Protein AF-A0A310SAC4-F1 (afdb_monomer)

Solvent-accessible surface area (backbone atoms only — not comparable to full-atom values): 9044 Å² total; per-residue (Å²): 136,84,82,80,80,80,79,83,77,84,80,82,80,85,84,88,82,84,80,57,77,92,52,42,64,65,54,53,60,64,65,73,53,60,92,82,47,98,75,71,89,76,87,88,80,86,82,82,91,75,76,94,59,79,86,66,76,81,84,82,73,91,81,88,74,80,79,92,72,86,73,89,75,80,85,72,83,78,80,82,66,57,77,80,42,92,54,40,70,53,53,53,53,52,52,52,51,49,53,54,50,47,67,76,45,76,84,59,94,66,54,75,73,75,74,48,97,50,87,84,72,77,120

pLDDT: mean 70.25, std 15.69, range [43.19, 93.75]

Organism: NCBI:txid516756

Sequence (123 aa):
MKKMTIVPNSSLLLVLLTVIGETIYNMLKLEEALIRPLYPPRLIRTIILDNLFSGIIPRITVQESEEVKDNSKTKAAAVKDFNLLSFGEKAEEDEEESAILNKKSSGKSKSAHDRLTDPKLSL

Mean predicted aligned error: 21.27 Å

Secondary structure (DSSP, 8-state):
--------------------GGGHHHHHHHHTS-SS-SS---------SS-S-TT------S--S----------------GGGSTTHHHHHHHHHHHHHHHHHHTT----HHHH---TTS--

Foldseek 3Di:
DDDDDDDPDPDDDDDDDDDDPVCVVVVVVLVPADDDHPDHDDDPDDDDPDDPCPVDDDPDPDDDDDDDPDDDDDDDDDPDPLVPDPCSVVVVVVVVVVVVVCVVCVPDPDDPVNVDPDPVPPD

Radius of gyration: 32.24 Å; Cα contacts (8 Å, |Δi|>4): 9; chains: 1; bounding box: 44×59×86 Å

Structure (mmCIF, N/CA/C/O backbone):
data_AF-A0A310SAC4-F1
#
_entry.id   AF-A0A310SAC4-F1
#
loop_
_atom_site.group_PDB
_atom_site.id
_atom_site.type_symbol
_atom_site.label_atom_id
_atom_site.label_alt_id
_atom_site.label_comp_id
_atom_site.label_asym_id
_atom_site.label_entity_id
_atom_site.label_seq_id
_atom_site.pdbx_PDB_ins_code
_atom_site.Cartn_x
_atom_site.Cartn_y
_atom_site.Cartn_z
_atom_site.occupancy
_atom_site.B_iso_or_equiv
_atom_site.auth_seq_id
_atom_site.auth_comp_id
_atom_site.auth_asym_id
_atom_site.auth_atom_id
_atom_site.pdbx_PDB_model_num
ATOM 1 N N . MET A 1 1 ? 26.171 -30.440 33.881 1.00 44.12 1 MET A N 1
ATOM 2 C CA . MET A 1 1 ? 25.356 -29.201 33.894 1.00 44.12 1 MET A CA 1
ATOM 3 C C . MET A 1 1 ? 25.096 -28.793 32.447 1.00 44.12 1 MET A C 1
ATOM 5 O O . MET A 1 1 ? 26.046 -28.478 31.743 1.00 44.12 1 MET A O 1
ATOM 9 N N . LYS A 1 2 ? 23.856 -28.921 31.960 1.00 45.66 2 LYS A N 1
ATOM 10 C CA . LYS A 1 2 ? 23.492 -28.675 30.553 1.00 45.66 2 LYS A CA 1
ATOM 11 C C . LYS A 1 2 ? 23.185 -27.181 30.403 1.00 45.66 2 LYS A C 1
ATOM 13 O O . LYS A 1 2 ? 22.260 -26.695 31.045 1.00 45.66 2 LYS A O 1
ATOM 18 N N . LYS A 1 3 ? 23.998 -26.439 29.642 1.00 47.69 3 LYS A N 1
ATOM 19 C CA . LYS A 1 3 ? 23.736 -25.018 29.367 1.00 47.69 3 LYS A CA 1
ATOM 20 C C . LYS A 1 3 ? 22.450 -24.913 28.545 1.00 47.69 3 LYS A C 1
ATOM 22 O O . LYS A 1 3 ? 22.359 -25.495 27.469 1.00 47.69 3 LYS A O 1
ATOM 27 N N . MET A 1 4 ? 21.464 -24.203 29.085 1.00 51.25 4 MET A N 1
ATOM 28 C CA . MET A 1 4 ? 20.238 -23.839 28.387 1.00 51.25 4 MET A CA 1
ATOM 29 C C . MET A 1 4 ? 20.538 -22.593 27.556 1.00 51.25 4 MET A C 1
ATOM 31 O O . MET A 1 4 ? 20.598 -21.486 28.086 1.00 51.25 4 MET A O 1
ATOM 35 N N . THR A 1 5 ? 20.815 -22.779 26.267 1.00 56.34 5 THR A N 1
ATOM 36 C CA . THR A 1 5 ? 20.970 -21.661 25.334 1.00 56.34 5 THR A CA 1
ATOM 37 C C . THR A 1 5 ? 19.577 -21.153 24.987 1.00 56.34 5 THR A C 1
ATOM 39 O O . THR A 1 5 ? 18.875 -21.750 24.176 1.00 56.34 5 THR A O 1
ATOM 42 N N . ILE A 1 6 ? 19.153 -20.075 25.642 1.00 59.44 6 ILE A N 1
ATOM 43 C CA . ILE A 1 6 ? 17.988 -19.297 25.220 1.00 59.44 6 ILE A CA 1
ATOM 44 C C . ILE A 1 6 ? 18.419 -18.536 23.968 1.00 59.44 6 ILE A C 1
ATOM 46 O O . ILE A 1 6 ? 19.301 -17.685 24.043 1.00 59.44 6 ILE A O 1
ATOM 50 N N . VAL A 1 7 ? 17.836 -18.876 22.820 1.00 59.84 7 VAL A N 1
ATOM 51 C CA . VAL A 1 7 ? 17.939 -18.076 21.596 1.00 59.84 7 VAL A CA 1
ATOM 52 C C . VAL A 1 7 ? 16.866 -16.992 21.704 1.00 59.84 7 VAL A C 1
ATOM 54 O O . VAL A 1 7 ? 15.682 -17.330 21.632 1.00 59.84 7 VAL A O 1
ATOM 57 N N . PRO A 1 8 ? 17.212 -15.713 21.932 1.00 57.56 8 PRO A N 1
ATOM 58 C CA . PRO A 1 8 ? 16.214 -14.667 21.928 1.00 57.56 8 PRO A CA 1
ATOM 59 C C . PRO A 1 8 ? 15.895 -14.331 20.468 1.00 57.56 8 PRO A C 1
ATOM 61 O O . PRO A 1 8 ? 16.792 -14.072 19.669 1.00 57.56 8 PRO A O 1
ATOM 64 N N . ASN A 1 9 ? 14.603 -14.301 20.154 1.00 54.06 9 ASN A N 1
ATOM 65 C CA . ASN A 1 9 ? 14.023 -13.686 18.957 1.00 54.06 9 ASN A CA 1
ATOM 66 C C . ASN A 1 9 ? 14.144 -14.484 17.648 1.00 54.06 9 ASN A C 1
ATOM 68 O O . ASN A 1 9 ? 14.797 -14.067 16.693 1.00 54.06 9 ASN A O 1
ATOM 72 N N . SER A 1 10 ? 13.387 -15.578 17.545 1.00 60.50 10 SER A N 1
ATOM 73 C CA . SER A 1 10 ? 12.907 -16.047 16.242 1.00 60.50 10 SER A CA 1
ATOM 74 C C . SER A 1 10 ? 11.813 -15.091 15.755 1.00 60.50 10 SER A C 1
ATOM 76 O O . SER A 1 10 ? 10.651 -15.223 16.138 1.00 60.50 10 SER A O 1
ATOM 78 N N . SER A 1 11 ? 12.188 -14.085 14.966 1.00 63.47 11 SER A N 1
ATOM 79 C CA . SER A 1 11 ? 11.219 -13.189 14.330 1.00 63.47 11 SER A CA 1
ATOM 80 C C . SER A 1 11 ? 10.330 -13.999 13.380 1.00 63.47 11 SER A C 1
ATOM 82 O O . SER A 1 11 ? 10.810 -14.532 12.381 1.00 63.47 11 SER A O 1
ATOM 84 N N . LEU A 1 12 ? 9.046 -14.146 13.718 1.00 71.94 12 LEU A N 1
ATOM 85 C CA . LEU A 1 12 ? 8.043 -14.753 12.845 1.00 71.94 12 LEU A CA 1
ATOM 86 C C . LEU A 1 12 ? 7.538 -13.679 11.879 1.00 71.94 12 LEU A C 1
ATOM 88 O O . LEU A 1 12 ? 6.784 -12.790 12.274 1.00 71.94 12 LEU A O 1
ATOM 92 N N . LEU A 1 13 ? 7.955 -13.754 10.615 1.00 82.62 13 LEU A N 1
ATOM 93 C CA . LEU A 1 13 ? 7.431 -12.897 9.555 1.00 82.62 13 LEU A CA 1
ATOM 94 C C . LEU A 1 13 ? 6.194 -13.562 8.937 1.00 82.62 13 LEU A C 1
ATOM 96 O O . LEU A 1 13 ? 6.297 -14.619 8.317 1.00 82.62 13 LEU A O 1
ATOM 100 N N . LEU A 1 14 ? 5.020 -12.955 9.124 1.00 85.06 14 LEU A N 1
ATOM 101 C CA . LEU A 1 14 ? 3.775 -13.420 8.513 1.00 85.06 14 LEU A CA 1
ATOM 102 C C . LEU A 1 14 ? 3.716 -12.969 7.048 1.00 85.06 14 LEU A C 1
ATOM 104 O O . LEU A 1 14 ? 3.698 -11.772 6.763 1.00 85.06 14 LEU A O 1
ATOM 108 N N . VAL A 1 15 ? 3.661 -13.926 6.122 1.00 84.88 15 VAL A N 1
ATOM 109 C CA . VAL A 1 15 ? 3.485 -13.657 4.688 1.00 84.88 15 VAL A CA 1
ATOM 110 C C . VAL A 1 15 ? 1.991 -13.634 4.374 1.00 84.88 15 VAL A C 1
ATOM 112 O O . VAL A 1 15 ? 1.313 -14.645 4.522 1.00 84.88 15 VAL A O 1
ATOM 115 N N . LEU A 1 16 ? 1.481 -12.475 3.955 1.00 85.94 16 LEU A N 1
ATOM 116 C CA . LEU A 1 16 ? 0.055 -12.265 3.670 1.00 85.94 16 LEU A CA 1
ATOM 117 C C . LEU A 1 16 ? -0.276 -12.211 2.171 1.00 85.94 16 LEU A C 1
ATOM 119 O O . LEU A 1 16 ? -1.444 -12.308 1.810 1.00 85.94 16 LEU A O 1
ATOM 123 N N . LEU A 1 17 ? 0.717 -11.995 1.302 1.00 88.00 17 LEU A N 1
ATOM 124 C CA . LEU A 1 17 ? 0.496 -11.598 -0.092 1.00 88.00 17 LEU A CA 1
ATOM 125 C C . LEU A 1 17 ? 1.516 -12.237 -1.041 1.00 88.00 17 LEU A C 1
ATOM 127 O O . LEU A 1 17 ? 2.665 -12.476 -0.672 1.00 88.00 17 LEU A O 1
ATOM 131 N N . THR A 1 18 ? 1.095 -12.437 -2.289 1.00 91.38 18 THR A N 1
ATOM 132 C CA . THR A 1 18 ? 1.931 -12.870 -3.417 1.00 91.38 18 THR A CA 1
ATOM 133 C C . THR A 1 18 ? 1.685 -11.966 -4.619 1.00 91.38 18 THR A C 1
ATOM 135 O O . THR A 1 18 ? 0.553 -11.539 -4.848 1.00 91.38 18 THR A O 1
ATOM 138 N N . VAL A 1 19 ? 2.725 -11.700 -5.408 1.00 91.75 19 VAL A N 1
ATOM 139 C CA . VAL A 1 19 ? 2.617 -10.924 -6.652 1.00 91.75 19 VAL A CA 1
ATOM 140 C C . VAL A 1 19 ? 2.400 -11.873 -7.832 1.00 91.75 19 VAL A C 1
ATOM 142 O O . VAL A 1 19 ? 3.024 -12.931 -7.904 1.00 91.75 19 VAL A O 1
ATOM 145 N N . ILE A 1 20 ? 1.507 -11.506 -8.752 1.00 93.50 20 ILE A N 1
ATOM 146 C CA . ILE A 1 20 ? 1.217 -12.287 -9.964 1.00 93.50 20 ILE A CA 1
ATOM 147 C C . ILE A 1 20 ? 2.413 -12.207 -10.918 1.00 93.50 20 ILE A C 1
ATOM 149 O O . ILE A 1 20 ? 2.949 -11.124 -11.133 1.00 93.50 20 ILE A O 1
ATOM 153 N N . GLY A 1 21 ? 2.784 -13.336 -11.536 1.00 91.81 21 GLY A N 1
ATOM 154 C CA . GLY A 1 21 ? 3.927 -13.460 -12.454 1.00 91.81 21 GLY A CA 1
ATOM 155 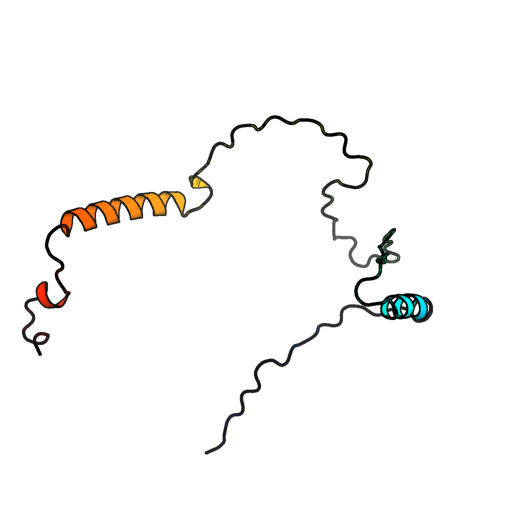C C . GLY A 1 21 ? 4.032 -12.346 -13.500 1.00 91.81 21 GLY A C 1
ATOM 156 O O . GLY A 1 21 ? 5.101 -11.774 -13.698 1.00 91.81 21 GLY A O 1
ATOM 157 N N . GLU A 1 22 ? 2.901 -11.984 -14.103 1.00 93.44 22 GLU A N 1
ATOM 158 C CA . GLU A 1 22 ? 2.796 -10.942 -15.132 1.00 93.44 22 GLU A CA 1
ATOM 159 C C . GLU A 1 22 ? 3.223 -9.547 -14.643 1.00 93.44 22 GLU A C 1
ATOM 161 O O . GLU A 1 22 ? 3.700 -8.735 -15.433 1.00 93.44 22 GLU A O 1
ATOM 166 N N . THR A 1 23 ? 3.093 -9.256 -13.343 1.00 93.38 23 THR A N 1
ATOM 167 C CA . THR A 1 23 ? 3.414 -7.945 -12.753 1.00 93.38 23 THR A CA 1
ATOM 168 C C . THR A 1 23 ? 4.694 -7.939 -11.914 1.00 93.38 23 THR A C 1
ATOM 170 O O . THR A 1 23 ? 5.090 -6.876 -11.430 1.00 93.38 23 THR A O 1
ATOM 173 N N . ILE A 1 24 ? 5.406 -9.071 -11.804 1.00 93.75 24 ILE A N 1
ATOM 174 C CA . ILE A 1 24 ? 6.670 -9.174 -11.049 1.00 93.75 24 ILE A CA 1
ATOM 175 C C . ILE A 1 24 ? 7.727 -8.204 -11.586 1.00 93.75 24 ILE A C 1
ATOM 177 O O . ILE A 1 24 ? 8.417 -7.559 -10.800 1.00 93.75 24 ILE A O 1
ATOM 181 N N . TYR A 1 25 ? 7.828 -8.039 -12.909 1.00 93.25 25 TYR A N 1
ATOM 182 C CA . TYR A 1 25 ? 8.795 -7.114 -13.511 1.00 93.25 25 TYR A CA 1
ATOM 183 C C . TYR A 1 25 ? 8.625 -5.676 -12.994 1.00 93.25 25 TYR A C 1
ATOM 185 O O . TYR A 1 25 ? 9.604 -5.009 -12.664 1.00 93.25 25 TYR A O 1
ATOM 193 N N . ASN A 1 26 ? 7.378 -5.214 -12.849 1.00 91.12 26 ASN A N 1
ATOM 194 C CA . ASN A 1 26 ? 7.091 -3.877 -12.331 1.00 91.12 26 ASN A CA 1
ATOM 195 C C . ASN A 1 26 ? 7.487 -3.740 -10.855 1.00 91.12 26 ASN A C 1
ATOM 197 O O . ASN A 1 26 ? 7.928 -2.670 -10.449 1.00 91.12 26 ASN A O 1
ATOM 201 N N . MET A 1 27 ? 7.364 -4.813 -10.067 1.00 90.88 27 MET A N 1
ATOM 202 C CA . MET A 1 27 ? 7.821 -4.840 -8.677 1.00 90.88 27 MET A CA 1
ATOM 203 C C . MET A 1 27 ? 9.352 -4.778 -8.588 1.00 90.88 27 MET A C 1
ATOM 205 O O . MET A 1 27 ? 9.881 -3.962 -7.841 1.00 90.88 27 MET A O 1
ATOM 209 N N . LEU A 1 28 ? 10.065 -5.581 -9.383 1.00 91.06 28 LEU A N 1
ATOM 210 C CA . LEU A 1 28 ? 11.534 -5.585 -9.418 1.00 91.06 28 LEU A CA 1
ATOM 211 C C . LEU A 1 28 ? 12.098 -4.232 -9.871 1.00 91.06 28 LEU A C 1
ATOM 213 O O . LEU A 1 28 ? 13.088 -3.749 -9.332 1.00 91.06 28 LEU A O 1
ATOM 217 N N . LYS A 1 29 ? 11.415 -3.557 -10.798 1.00 89.38 29 LYS A N 1
ATOM 218 C CA . LYS A 1 29 ? 11.780 -2.200 -11.221 1.00 89.38 29 LYS A CA 1
ATOM 219 C C . LYS A 1 29 ? 11.696 -1.168 -10.086 1.00 89.38 29 LYS A C 1
ATOM 221 O O . LYS A 1 29 ? 12.392 -0.157 -10.136 1.00 89.38 29 LYS A O 1
ATOM 226 N N . LEU A 1 30 ? 10.852 -1.392 -9.074 1.00 87.44 30 LEU A N 1
ATOM 227 C CA . LEU A 1 30 ? 10.800 -0.537 -7.880 1.00 87.44 30 LEU A CA 1
ATOM 228 C C . LEU A 1 30 ? 11.983 -0.794 -6.936 1.00 87.44 30 LEU A C 1
ATOM 230 O O . LEU A 1 30 ? 12.388 0.127 -6.231 1.00 87.44 30 LEU A O 1
ATOM 234 N N . GLU A 1 31 ? 12.534 -2.010 -6.930 1.00 85.12 31 GLU A N 1
ATOM 235 C CA . GLU A 1 31 ? 13.706 -2.384 -6.127 1.00 85.12 31 GLU A CA 1
ATOM 236 C C . GLU A 1 31 ? 14.999 -1.760 -6.667 1.00 85.12 31 GLU A C 1
ATOM 238 O O . GLU A 1 31 ? 15.841 -1.321 -5.891 1.00 85.12 31 GLU A O 1
ATOM 243 N N . GLU A 1 32 ? 15.132 -1.640 -7.991 1.00 82.06 32 GLU A N 1
ATOM 244 C CA . GLU A 1 32 ? 16.304 -1.038 -8.650 1.00 82.06 32 GLU A CA 1
ATOM 245 C C . GLU A 1 32 ? 16.452 0.478 -8.380 1.00 82.06 32 GLU A C 1
ATOM 247 O O . GLU A 1 32 ? 17.441 1.108 -8.763 1.00 82.06 32 GLU A O 1
ATOM 252 N N . ALA A 1 33 ? 15.482 1.106 -7.710 1.00 77.88 33 ALA A N 1
ATOM 253 C CA . ALA A 1 33 ? 15.557 2.518 -7.375 1.00 77.88 33 ALA A CA 1
ATOM 254 C C . ALA A 1 33 ? 16.724 2.815 -6.412 1.00 77.88 33 ALA A C 1
ATOM 256 O O . ALA A 1 33 ? 16.897 2.177 -5.374 1.00 77.88 33 ALA A O 1
ATOM 257 N N . LEU A 1 34 ? 17.501 3.855 -6.734 1.00 74.38 34 LEU A N 1
ATOM 258 C CA . LEU A 1 34 ? 18.551 4.395 -5.863 1.00 74.38 34 LEU A CA 1
ATOM 259 C C . LEU A 1 34 ? 18.012 4.696 -4.457 1.00 74.38 34 LEU A C 1
ATOM 261 O O . LEU A 1 34 ? 16.868 5.117 -4.294 1.00 74.38 34 LEU A O 1
ATOM 265 N N . ILE A 1 35 ? 18.866 4.562 -3.439 1.00 77.62 35 ILE A N 1
ATOM 266 C CA . ILE A 1 35 ? 18.529 4.907 -2.053 1.00 77.62 35 ILE A CA 1
ATOM 267 C C . ILE A 1 35 ? 18.129 6.391 -2.002 1.00 77.62 35 ILE A C 1
ATOM 269 O O . ILE A 1 35 ? 18.981 7.269 -2.111 1.00 77.62 35 ILE A O 1
ATOM 273 N N . ARG A 1 36 ? 16.828 6.661 -1.812 1.00 81.62 36 ARG A N 1
ATOM 274 C CA . ARG A 1 36 ? 16.199 8.001 -1.814 1.00 81.62 36 ARG A CA 1
ATOM 275 C C . ARG A 1 36 ? 16.244 8.675 -3.198 1.00 81.62 36 ARG A C 1
ATOM 277 O O . ARG A 1 36 ? 16.966 9.655 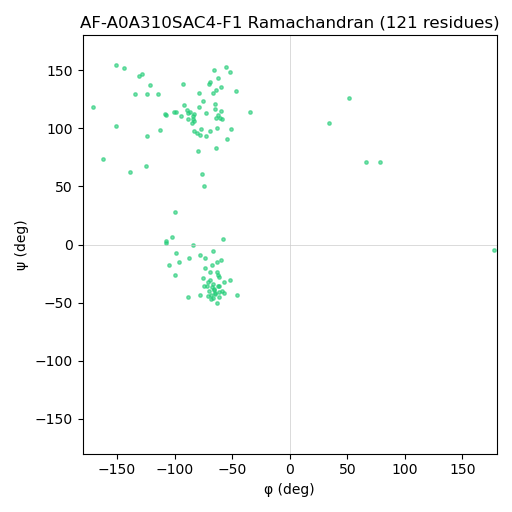-3.387 1.00 81.62 36 ARG A O 1
ATOM 284 N N . PRO A 1 37 ? 15.454 8.181 -4.164 1.00 84.25 37 PRO A N 1
ATOM 285 C CA . PRO A 1 37 ? 15.437 8.739 -5.510 1.00 84.25 37 PRO A CA 1
ATOM 286 C C . PRO A 1 37 ? 14.882 10.171 -5.502 1.00 84.25 37 PRO A C 1
ATOM 288 O O . PRO A 1 37 ? 14.012 10.504 -4.695 1.00 84.25 37 PRO A O 1
ATOM 291 N N . LEU A 1 38 ? 15.343 11.004 -6.445 1.00 87.06 38 LEU A N 1
ATOM 292 C CA . LEU A 1 38 ? 14.843 12.377 -6.630 1.00 87.06 38 LEU A CA 1
ATOM 293 C C . LEU A 1 38 ? 13.322 12.404 -6.871 1.00 87.06 38 LEU A C 1
ATOM 295 O O . LEU A 1 38 ? 12.636 13.324 -6.431 1.00 87.06 38 LEU A O 1
ATOM 299 N N . TYR A 1 39 ? 12.801 11.359 -7.520 1.00 86.81 39 TYR A N 1
ATOM 300 C CA . TYR A 1 39 ? 11.378 11.148 -7.762 1.00 86.81 39 TYR A CA 1
ATOM 301 C C . TYR A 1 39 ? 10.948 9.786 -7.202 1.00 86.81 39 TYR A C 1
ATOM 303 O O . TYR A 1 39 ? 11.092 8.771 -7.885 1.00 86.81 39 TYR A O 1
ATOM 311 N N . PRO A 1 40 ? 10.450 9.728 -5.953 1.00 89.75 40 PRO A N 1
ATOM 312 C CA . PRO A 1 40 ? 9.983 8.479 -5.373 1.00 89.75 40 PRO A CA 1
ATOM 313 C C . PRO A 1 40 ? 8.696 7.993 -6.056 1.00 89.75 40 PRO A C 1
ATOM 315 O O . PRO A 1 40 ? 7.809 8.808 -6.335 1.00 89.75 40 PRO A O 1
ATOM 318 N N . PRO A 1 41 ? 8.567 6.677 -6.302 1.00 90.75 41 PRO A N 1
ATOM 319 C CA . PRO A 1 41 ? 7.357 6.099 -6.870 1.00 90.75 41 PRO A CA 1
ATOM 320 C C . PRO A 1 41 ? 6.162 6.308 -5.930 1.00 90.75 41 PRO A C 1
ATOM 322 O O . PRO A 1 41 ? 6.294 6.258 -4.706 1.00 90.75 41 PRO A O 1
ATOM 325 N N . ARG A 1 42 ? 4.983 6.556 -6.509 1.00 91.00 42 ARG A N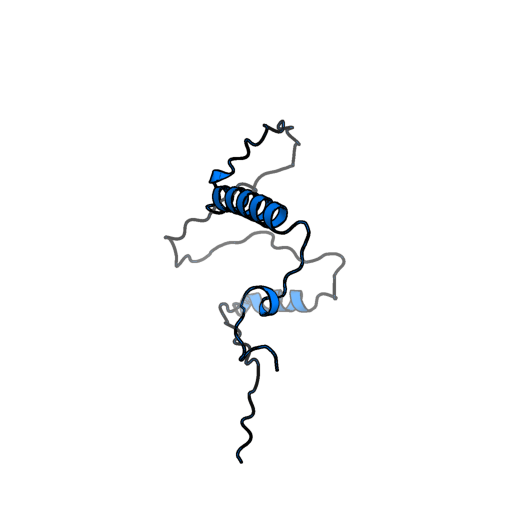 1
ATOM 326 C CA . ARG A 1 42 ? 3.727 6.797 -5.783 1.00 91.00 42 ARG A CA 1
ATOM 327 C C . ARG A 1 42 ? 2.627 5.886 -6.313 1.00 91.00 42 ARG A C 1
ATOM 329 O O . ARG A 1 42 ? 2.581 5.605 -7.509 1.00 91.00 42 ARG A O 1
ATOM 336 N N . LEU A 1 43 ? 1.724 5.466 -5.429 1.00 92.38 43 LEU A N 1
ATOM 337 C CA . LEU A 1 43 ? 0.496 4.777 -5.820 1.00 92.38 43 LEU A CA 1
ATOM 338 C C . LEU A 1 43 ? -0.482 5.802 -6.395 1.00 92.38 43 LEU A C 1
ATOM 340 O O . LEU A 1 43 ? -0.797 6.791 -5.738 1.00 92.38 43 LEU A O 1
ATOM 344 N N . ILE A 1 44 ? -0.929 5.577 -7.629 1.00 92.38 44 ILE A N 1
ATOM 345 C CA . ILE A 1 44 ? -1.843 6.497 -8.319 1.00 92.38 44 ILE A CA 1
ATOM 346 C C . ILE A 1 44 ? -3.295 6.140 -7.996 1.00 92.38 44 ILE A C 1
ATOM 348 O O . ILE A 1 44 ? -4.099 7.023 -7.719 1.00 92.38 44 ILE A O 1
ATOM 352 N N . ARG A 1 45 ? -3.633 4.845 -8.045 1.00 93.00 45 ARG A N 1
ATOM 353 C CA . ARG A 1 45 ? -4.972 4.299 -7.785 1.00 93.00 45 ARG A CA 1
ATOM 354 C C . ARG A 1 45 ? -4.848 2.882 -7.240 1.00 93.00 45 ARG A C 1
ATOM 356 O O . ARG A 1 45 ? -3.892 2.182 -7.572 1.00 93.00 45 ARG A O 1
ATOM 363 N N . THR A 1 46 ? -5.852 2.456 -6.484 1.00 91.69 46 THR A N 1
ATOM 364 C CA . THR A 1 46 ? -5.975 1.086 -5.981 1.00 91.69 46 THR A CA 1
ATOM 365 C C . THR A 1 46 ? -7.316 0.529 -6.425 1.00 91.69 46 THR A C 1
ATOM 367 O O . THR A 1 46 ? -8.345 1.173 -6.237 1.00 91.69 46 THR A O 1
ATOM 370 N N . ILE A 1 47 ? -7.303 -0.659 -7.023 1.00 91.94 47 ILE A N 1
ATOM 371 C CA . ILE A 1 47 ? -8.509 -1.371 -7.446 1.00 91.94 47 ILE A CA 1
ATOM 372 C C . ILE A 1 47 ? -8.555 -2.727 -6.750 1.00 91.94 47 ILE A C 1
ATOM 374 O O . ILE A 1 47 ? -7.537 -3.408 -6.639 1.00 91.94 47 ILE A O 1
ATOM 378 N N . ILE A 1 48 ? -9.736 -3.110 -6.276 1.00 91.88 48 ILE A N 1
ATOM 379 C CA . ILE A 1 48 ? -9.999 -4.448 -5.749 1.00 91.88 48 ILE A CA 1
ATOM 380 C C . ILE A 1 48 ? -10.677 -5.219 -6.878 1.00 91.88 48 ILE A C 1
ATOM 382 O O . ILE A 1 48 ? -11.768 -4.843 -7.297 1.00 91.88 4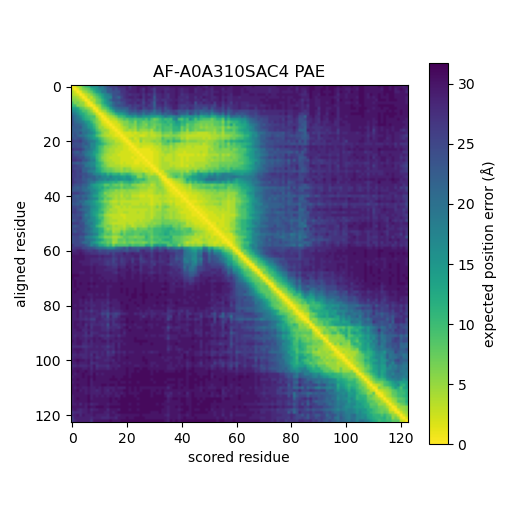8 ILE A O 1
ATOM 386 N N . LEU A 1 49 ? -10.006 -6.244 -7.406 1.00 91.62 49 LEU A N 1
ATOM 387 C CA . LEU A 1 49 ? -10.540 -7.053 -8.510 1.00 91.62 49 LEU A CA 1
ATOM 388 C C . LEU A 1 49 ? -11.587 -8.056 -8.020 1.00 91.62 49 LEU A C 1
ATOM 390 O O . LEU A 1 49 ? -12.637 -8.192 -8.637 1.00 91.62 49 LEU A O 1
ATOM 394 N N . ASP A 1 50 ? -11.301 -8.721 -6.901 1.00 92.25 50 ASP A N 1
ATOM 395 C CA . ASP A 1 50 ? -12.201 -9.668 -6.251 1.00 92.25 50 ASP A CA 1
ATOM 396 C C . ASP A 1 50 ? -12.230 -9.392 -4.744 1.00 92.25 50 ASP A C 1
ATOM 398 O O . ASP A 1 50 ? -11.182 -9.246 -4.108 1.00 92.25 50 ASP A O 1
ATOM 402 N N . ASN A 1 51 ? -13.430 -9.262 -4.177 1.00 91.12 51 ASN A N 1
ATOM 403 C CA . ASN A 1 51 ? -13.627 -8.913 -2.774 1.00 91.12 51 ASN A CA 1
ATOM 404 C C . ASN A 1 51 ? -14.234 -10.087 -2.000 1.00 91.12 51 ASN A C 1
ATOM 406 O O . ASN A 1 51 ? -15.451 -10.259 -1.961 1.00 91.12 51 ASN A O 1
ATOM 410 N N . LEU A 1 52 ? -13.376 -10.831 -1.300 1.00 92.88 52 LEU A N 1
ATOM 411 C CA . LEU A 1 52 ? -13.784 -11.943 -0.434 1.00 92.88 52 LEU A CA 1
ATOM 412 C C . LEU A 1 52 ? -14.445 -11.489 0.879 1.00 92.88 52 LEU A C 1
ATOM 414 O O . LEU A 1 52 ? -15.036 -12.301 1.588 1.00 92.88 52 LEU A O 1
ATOM 418 N N . PHE A 1 53 ? -14.366 -10.198 1.209 1.00 88.69 53 PHE A N 1
ATOM 419 C CA . PHE A 1 53 ? -14.886 -9.631 2.449 1.00 88.69 53 PHE A CA 1
ATOM 420 C C . PHE A 1 53 ? -15.860 -8.486 2.162 1.00 88.69 53 PHE A C 1
ATOM 422 O O . PHE A 1 53 ? -15.623 -7.323 2.491 1.00 88.69 53 PHE A O 1
ATOM 429 N N . SER A 1 54 ? -17.007 -8.831 1.579 1.00 86.94 54 SER A N 1
ATOM 430 C CA . SER A 1 54 ? -18.083 -7.875 1.281 1.00 86.94 54 SER A CA 1
ATOM 431 C C . SER A 1 54 ? -18.691 -7.214 2.526 1.00 86.94 54 SER A C 1
ATOM 433 O O . SER A 1 54 ? -19.222 -6.112 2.434 1.00 86.94 54 SER A O 1
ATOM 435 N N . GLY A 1 55 ? -18.591 -7.857 3.693 1.00 91.12 55 GLY A N 1
ATOM 436 C CA . GLY A 1 55 ? -19.074 -7.314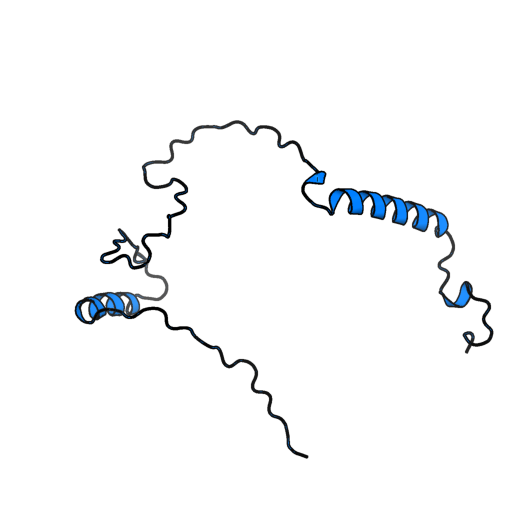 4.967 1.00 91.12 55 GLY A CA 1
ATOM 437 C C . GLY A 1 55 ? -18.166 -6.253 5.600 1.00 91.12 55 GLY A C 1
ATOM 438 O O . GLY A 1 55 ? -18.566 -5.631 6.583 1.00 91.12 55 GLY A O 1
ATOM 439 N N . ILE A 1 56 ? -16.952 -6.036 5.075 1.00 91.31 56 ILE A N 1
ATOM 440 C CA . ILE A 1 56 ? -16.045 -5.001 5.583 1.00 91.31 56 ILE A CA 1
ATOM 441 C C . ILE A 1 56 ? -16.422 -3.667 4.945 1.00 91.31 56 ILE A C 1
ATOM 443 O O . ILE A 1 56 ? -16.239 -3.455 3.748 1.00 91.31 56 ILE A O 1
ATOM 447 N N . ILE A 1 57 ? -16.923 -2.749 5.767 1.00 89.31 57 ILE A N 1
ATOM 448 C CA . ILE A 1 57 ? -17.278 -1.397 5.339 1.00 89.31 57 ILE A CA 1
ATOM 449 C C . ILE A 1 57 ? -16.060 -0.486 5.556 1.00 89.31 57 ILE A C 1
ATOM 451 O O . ILE A 1 57 ? -15.609 -0.348 6.699 1.00 89.31 57 ILE A O 1
ATOM 455 N N . PRO A 1 58 ? -15.510 0.146 4.501 1.00 89.38 58 PRO A N 1
ATOM 456 C CA . PRO A 1 58 ? -14.400 1.076 4.646 1.00 89.38 58 PRO A CA 1
ATOM 457 C C . PRO A 1 58 ? -14.774 2.243 5.561 1.00 89.38 58 PRO A C 1
ATOM 459 O O . PRO A 1 58 ? -15.833 2.856 5.424 1.00 89.38 58 PRO A O 1
ATOM 462 N N . ARG A 1 59 ? -13.873 2.600 6.476 1.00 88.06 59 ARG A N 1
ATOM 463 C CA . ARG A 1 59 ? -14.016 3.799 7.305 1.00 88.06 59 ARG A CA 1
ATOM 464 C C . ARG A 1 59 ? -13.588 5.015 6.482 1.00 88.06 59 ARG A C 1
ATOM 466 O O . ARG A 1 59 ? -12.451 5.462 6.576 1.00 88.06 59 ARG A O 1
ATOM 473 N N . ILE A 1 60 ? -14.482 5.509 5.630 1.00 79.25 60 ILE A N 1
ATOM 474 C CA . ILE A 1 60 ? -14.239 6.688 4.791 1.00 79.25 60 ILE A CA 1
ATOM 475 C C . ILE A 1 60 ? -14.182 7.930 5.696 1.00 79.25 60 ILE A C 1
ATOM 477 O O . ILE A 1 60 ? -15.210 8.490 6.066 1.00 79.25 60 ILE A O 1
ATOM 481 N N . THR A 1 61 ? -12.987 8.383 6.070 1.00 61.69 61 THR A N 1
ATOM 482 C CA . THR A 1 61 ? -12.765 9.790 6.435 1.00 61.69 61 THR A CA 1
ATOM 483 C C . THR A 1 61 ? -12.418 10.525 5.153 1.00 61.69 61 THR A C 1
ATOM 485 O O . THR A 1 61 ? -11.354 10.290 4.592 1.00 61.69 61 THR A O 1
ATOM 488 N N . VAL A 1 62 ? -13.350 11.350 4.669 1.00 56.50 62 VAL A N 1
ATOM 489 C CA . VAL A 1 62 ? -13.208 12.227 3.497 1.00 56.50 62 VAL A CA 1
ATOM 490 C C . VAL A 1 62 ? -11.784 12.769 3.369 1.00 56.50 62 VAL A C 1
ATOM 492 O O . VAL A 1 62 ? -11.357 13.554 4.208 1.00 56.50 62 VAL A O 1
ATOM 495 N N . GLN A 1 63 ? -11.092 12.366 2.305 1.00 55.81 63 GLN A N 1
ATOM 496 C CA . GLN A 1 63 ? -10.148 13.190 1.547 1.00 55.81 63 GLN A CA 1
ATOM 497 C C . GLN A 1 63 ? -9.924 12.526 0.184 1.00 55.81 63 GLN A C 1
ATOM 499 O O . GLN A 1 63 ? -8.896 11.919 -0.091 1.00 55.81 63 GLN A O 1
ATOM 504 N N . GLU A 1 64 ? -10.933 12.629 -0.674 1.00 59.81 64 GLU A N 1
ATOM 505 C CA . GLU A 1 64 ? -10.781 12.363 -2.102 1.00 59.81 64 GLU A CA 1
ATOM 506 C C . GLU A 1 64 ? -11.578 13.418 -2.883 1.00 59.81 64 GLU A C 1
ATOM 508 O O . GLU A 1 64 ? -12.567 13.125 -3.538 1.00 59.81 64 GLU A O 1
ATOM 513 N N . SER A 1 65 ? -11.186 14.687 -2.727 1.00 51.31 65 SER A N 1
ATOM 514 C CA . SER A 1 65 ? -11.486 15.769 -3.675 1.00 51.31 65 SER A CA 1
ATOM 515 C C . SER A 1 65 ? -10.705 17.032 -3.296 1.00 51.31 65 SER A C 1
ATOM 517 O O . SER A 1 65 ? -10.900 17.558 -2.206 1.00 51.31 65 SER A O 1
ATOM 519 N N . GLU A 1 66 ? -9.835 17.457 -4.215 1.00 51.47 66 GLU A N 1
ATOM 520 C CA . GLU A 1 66 ? -9.498 18.843 -4.586 1.00 51.47 66 GLU A CA 1
ATOM 521 C C . GLU A 1 66 ? -9.096 19.869 -3.506 1.00 51.47 66 GLU A C 1
ATOM 523 O O . GLU A 1 66 ? -9.809 20.146 -2.552 1.00 51.47 66 GLU A O 1
ATOM 528 N N . GLU A 1 67 ? -7.929 20.475 -3.753 1.00 45.03 67 GLU A N 1
ATOM 529 C CA . GLU A 1 67 ? -7.499 21.821 -3.352 1.00 45.03 67 GLU A CA 1
ATOM 530 C C . GLU A 1 67 ? -8.003 22.344 -2.000 1.00 45.03 67 GLU A C 1
ATOM 532 O O . GLU A 1 67 ? -9.122 22.832 -1.840 1.00 45.03 67 GLU A O 1
ATOM 537 N N . VAL A 1 68 ? -7.083 22.340 -1.034 1.00 43.19 68 VAL A N 1
ATOM 538 C CA . VAL A 1 68 ? -7.185 23.057 0.237 1.00 43.19 68 VAL A CA 1
ATOM 539 C C . VAL A 1 68 ? -7.449 24.544 -0.037 1.00 43.19 68 VAL A C 1
ATOM 541 O O . VAL A 1 68 ? -6.531 25.345 -0.189 1.00 43.19 68 VAL A O 1
ATOM 544 N N . LYS A 1 69 ? -8.726 24.923 -0.100 1.00 47.97 69 LYS A N 1
ATOM 545 C CA . LYS A 1 69 ? -9.177 26.276 0.210 1.00 47.97 69 LYS A CA 1
ATOM 546 C C . LYS A 1 69 ? -9.380 26.334 1.713 1.00 47.97 69 LYS A C 1
ATOM 548 O O . LYS A 1 69 ? -10.356 25.798 2.238 1.00 47.97 69 LYS A O 1
ATOM 553 N N . ASP A 1 70 ? -8.431 26.983 2.376 1.00 44.88 70 ASP A N 1
ATOM 554 C CA . ASP A 1 70 ? -8.465 27.319 3.793 1.00 44.88 70 ASP A CA 1
ATOM 555 C C . ASP A 1 70 ? -9.786 28.015 4.142 1.00 44.88 70 ASP A C 1
ATOM 557 O O . ASP A 1 70 ? -9.971 29.212 3.911 1.00 44.88 70 ASP A O 1
ATOM 561 N N . ASN A 1 71 ? -10.730 27.255 4.701 1.00 47.38 71 ASN A N 1
ATOM 562 C CA . ASN A 1 71 ? -11.874 27.822 5.392 1.00 47.38 71 ASN A CA 1
ATOM 563 C C . ASN A 1 71 ? -11.546 27.894 6.888 1.00 47.38 71 ASN A C 1
ATOM 565 O O . ASN A 1 71 ? -11.365 26.911 7.603 1.00 47.38 71 ASN A O 1
ATOM 569 N N . SER A 1 72 ? -11.395 29.129 7.347 1.00 57.00 72 SER A N 1
ATOM 570 C CA . SER A 1 72 ? -11.181 29.493 8.735 1.00 57.00 72 SER A CA 1
ATOM 571 C C . SER A 1 72 ? -12.362 29.026 9.588 1.00 57.00 72 SER A C 1
ATOM 573 O O . SER A 1 72 ? -13.449 29.600 9.542 1.00 57.00 72 SER A O 1
ATOM 575 N N . LYS A 1 73 ? -12.150 27.996 10.414 1.00 54.78 73 LYS A N 1
ATOM 576 C CA . LYS A 1 73 ? -13.093 27.637 11.478 1.00 54.78 73 LYS A CA 1
ATOM 577 C C . LYS A 1 73 ? -12.509 28.005 12.836 1.00 54.78 73 LYS A C 1
ATOM 579 O O . LYS A 1 73 ? -11.513 27.457 13.302 1.00 54.78 73 LYS A O 1
ATOM 584 N N . THR A 1 74 ? -13.147 29.004 13.428 1.00 52.41 74 THR A N 1
ATOM 585 C CA . THR A 1 74 ? -12.937 29.543 14.770 1.00 52.41 74 THR A CA 1
ATOM 586 C C . THR A 1 74 ? -12.841 28.438 15.820 1.00 52.41 74 THR A C 1
ATOM 588 O O . THR A 1 74 ? -13.689 27.547 15.876 1.00 52.41 74 THR A O 1
ATOM 591 N N . LYS A 1 75 ? -11.816 28.528 16.674 1.00 53.75 75 LYS A N 1
ATOM 592 C CA . LYS A 1 75 ? -11.590 27.648 17.825 1.00 53.75 75 LYS A CA 1
ATOM 593 C C . LYS A 1 75 ? -12.751 27.806 18.812 1.00 53.75 75 LYS A C 1
ATOM 595 O O . LYS A 1 75 ? -12.790 28.777 19.562 1.00 53.75 75 LYS A O 1
ATOM 600 N N . ALA A 1 76 ? -13.702 26.878 18.797 1.00 58.56 76 ALA A N 1
ATOM 601 C CA . ALA A 1 76 ? -14.653 26.736 19.892 1.00 58.56 76 ALA A CA 1
ATOM 602 C C . ALA A 1 76 ? -13.877 26.276 21.135 1.00 58.56 76 ALA A C 1
ATOM 604 O O . ALA A 1 76 ? -13.055 25.361 21.050 1.00 58.56 76 ALA A O 1
ATOM 605 N N . ALA A 1 77 ? -14.084 26.955 22.264 1.00 58.81 77 ALA A N 1
ATOM 606 C CA . ALA A 1 77 ? -13.442 26.622 23.526 1.00 58.81 77 ALA A CA 1
ATOM 607 C C . ALA A 1 77 ? -13.822 25.190 23.927 1.00 58.81 77 ALA A C 1
ATOM 609 O O . ALA A 1 77 ? -14.991 24.894 24.165 1.00 58.81 77 ALA A O 1
ATOM 610 N N . ALA A 1 78 ? -12.829 24.302 23.963 1.00 54.19 78 ALA A N 1
ATOM 611 C CA . ALA A 1 78 ? -12.990 22.955 24.479 1.00 54.19 78 ALA A CA 1
ATOM 612 C C . ALA A 1 78 ? -13.324 23.048 25.974 1.00 54.19 78 ALA A C 1
ATOM 614 O O . ALA A 1 78 ? -12.472 23.431 26.780 1.00 54.19 78 ALA A O 1
ATOM 615 N N . VAL A 1 79 ? -14.567 22.729 26.331 1.00 63.56 79 VAL A N 1
ATOM 616 C CA . VAL A 1 79 ? -14.943 22.463 27.720 1.00 63.56 79 VAL A CA 1
ATOM 617 C C . VAL A 1 79 ? -14.178 21.208 28.131 1.00 63.56 79 VAL A C 1
ATOM 619 O O . VAL A 1 79 ? -14.281 20.164 27.491 1.00 63.56 79 VAL A O 1
ATOM 622 N N . LYS A 1 80 ? -13.294 21.352 29.119 1.00 68.31 80 LYS A N 1
ATOM 623 C CA . LYS A 1 80 ? -12.480 20.250 29.630 1.00 68.31 80 LYS A CA 1
ATOM 624 C C . LYS A 1 80 ? -13.340 19.442 30.595 1.00 68.31 80 LYS A C 1
ATOM 626 O O . LYS A 1 80 ? -13.444 19.797 31.763 1.00 68.31 80 LYS A O 1
ATOM 631 N N . ASP A 1 81 ? -13.945 18.373 30.099 1.00 69.25 81 ASP A N 1
ATOM 632 C CA . ASP A 1 81 ? -14.650 17.411 30.941 1.00 69.25 81 ASP A CA 1
ATOM 633 C C . ASP A 1 81 ? -13.624 16.492 31.624 1.00 69.25 81 ASP A C 1
ATOM 635 O O . ASP A 1 81 ? -13.174 15.494 31.058 1.00 69.25 81 ASP A O 1
ATOM 639 N N . PHE A 1 82 ? -13.227 16.837 32.853 1.00 62.62 82 PHE A N 1
ATOM 640 C CA . PHE A 1 82 ? -12.274 16.060 33.665 1.00 62.62 82 PHE A CA 1
ATOM 641 C C . PHE A 1 82 ? -12.788 14.655 34.034 1.00 62.62 82 PHE A C 1
ATOM 643 O O . PHE A 1 82 ? -11.998 13.777 34.369 1.00 62.62 82 PHE A O 1
ATOM 650 N N . ASN A 1 83 ? -14.092 14.413 33.868 1.00 66.25 83 ASN A N 1
ATOM 651 C CA . ASN A 1 83 ? -14.753 13.136 34.147 1.00 66.25 83 ASN A CA 1
ATOM 652 C C . ASN A 1 83 ? -14.668 12.120 32.991 1.00 66.25 83 ASN A C 1
ATOM 654 O O . ASN A 1 83 ? -15.190 11.015 33.112 1.00 66.25 83 ASN A O 1
ATOM 658 N N . LEU A 1 84 ? -14.036 12.459 31.859 1.00 69.69 84 LEU A N 1
ATOM 659 C CA . LEU A 1 84 ? -13.862 11.514 30.742 1.00 69.69 84 LEU A CA 1
ATOM 660 C C . LEU A 1 84 ? -12.889 10.378 31.059 1.00 69.69 84 LEU A C 1
ATOM 662 O O . LEU A 1 84 ? -12.941 9.316 30.439 1.00 69.69 84 LEU A O 1
ATOM 666 N N . LEU A 1 85 ? -11.994 10.601 32.013 1.00 64.38 85 LEU A N 1
ATOM 667 C CA . LEU A 1 85 ? -11.094 9.581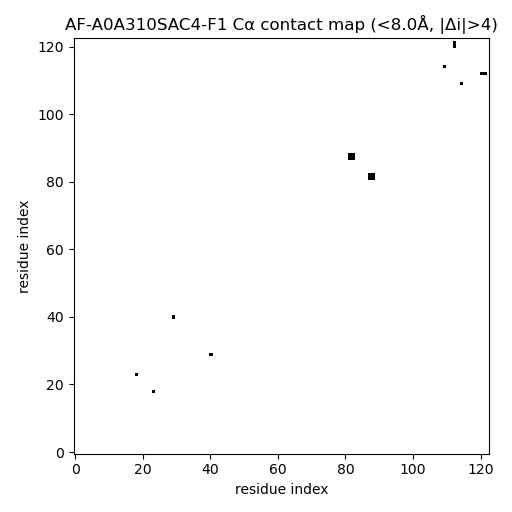 32.506 1.00 64.38 85 LEU A CA 1
ATOM 668 C C . LEU A 1 85 ? -11.465 9.311 33.956 1.00 64.38 85 LEU A C 1
ATOM 670 O O . LEU A 1 85 ? -11.478 10.229 34.769 1.00 64.38 85 LEU A O 1
ATOM 674 N N . SER A 1 86 ? -11.649 8.036 34.300 1.00 61.09 86 SER A N 1
ATOM 675 C CA . SER A 1 86 ? -11.801 7.553 35.686 1.00 61.09 86 SER A CA 1
ATOM 676 C C . SER A 1 86 ? -10.601 7.899 36.600 1.00 61.09 86 SER A C 1
ATOM 678 O O . SER A 1 86 ? -10.548 7.457 37.743 1.00 61.09 86 SER A O 1
ATOM 680 N N . PHE A 1 87 ? -9.623 8.658 36.098 1.00 57.62 87 PHE A N 1
ATOM 681 C CA . PHE A 1 87 ? -8.486 9.204 36.830 1.00 57.62 87 PHE A CA 1
ATOM 682 C C . PHE A 1 87 ? -8.697 10.650 37.301 1.00 57.62 87 PHE A C 1
ATOM 684 O O . PHE A 1 87 ? -7.917 11.100 38.129 1.00 57.62 87 PHE A O 1
ATOM 691 N N . GLY A 1 88 ? -9.698 11.380 36.788 1.00 62.56 88 GLY A N 1
ATOM 692 C CA . GLY A 1 88 ? -9.926 12.789 37.141 1.00 62.56 88 GLY A CA 1
ATOM 693 C C . GLY A 1 88 ? -10.253 12.977 38.622 1.00 62.56 88 GLY A C 1
ATOM 694 O O . GLY A 1 88 ? -9.573 13.730 39.305 1.00 62.56 88 GLY A O 1
ATOM 695 N N 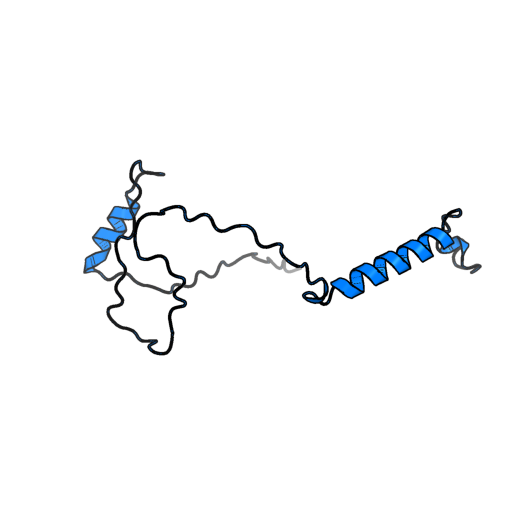. GLU A 1 89 ? -11.216 12.204 39.127 1.00 59.28 89 GLU A N 1
ATOM 696 C CA . GLU A 1 89 ? -11.597 12.189 40.548 1.00 59.28 89 GLU A CA 1
ATOM 697 C C . GLU A 1 89 ? -10.463 11.654 41.440 1.00 59.28 89 GLU A C 1
ATOM 699 O O . GLU A 1 89 ? -10.168 12.208 42.493 1.00 59.28 89 GLU A O 1
ATOM 704 N N . LYS A 1 90 ? -9.739 10.630 40.967 1.00 58.47 90 LYS A N 1
ATOM 705 C CA . LYS A 1 90 ? -8.629 10.027 41.715 1.00 58.47 90 LYS A CA 1
ATOM 706 C C . LYS A 1 90 ? -7.409 10.948 41.842 1.00 58.47 90 LYS A C 1
ATOM 708 O O . LYS A 1 90 ? -6.671 10.824 42.809 1.00 58.47 90 LYS A O 1
ATOM 713 N N . ALA A 1 91 ? -7.167 11.826 40.868 1.00 61.03 91 ALA A N 1
ATOM 714 C CA . ALA A 1 91 ? -6.032 12.747 40.897 1.00 61.03 91 ALA A CA 1
ATOM 715 C C . ALA A 1 91 ? -6.244 13.902 41.888 1.00 61.03 91 ALA A C 1
ATOM 717 O O . ALA A 1 91 ? -5.288 14.316 42.534 1.00 61.03 91 ALA A O 1
ATOM 718 N N . GLU A 1 92 ? -7.482 14.388 42.027 1.00 60.25 92 GLU A N 1
ATOM 719 C CA . GLU A 1 92 ? -7.840 15.412 43.018 1.00 60.25 92 GLU A CA 1
ATOM 720 C C . GLU A 1 92 ? -7.804 14.836 44.443 1.00 60.25 92 GLU A C 1
ATOM 722 O O . GLU A 1 92 ? -7.184 15.424 45.328 1.00 60.25 92 GLU A O 1
ATOM 727 N N . GLU A 1 93 ? -8.349 13.631 44.648 1.00 60.06 93 GLU A N 1
ATOM 728 C CA . GLU A 1 93 ? -8.310 12.942 45.947 1.00 60.06 93 GLU A CA 1
ATOM 729 C C . GLU A 1 93 ? -6.866 12.643 46.410 1.00 60.06 93 GLU A C 1
ATOM 731 O O . GLU A 1 93 ? -6.525 12.866 47.572 1.00 60.06 93 GLU A O 1
ATOM 736 N N . ASP A 1 94 ? -5.978 12.216 45.504 1.00 59.88 94 ASP A N 1
ATOM 737 C CA . ASP A 1 94 ? -4.568 11.921 45.823 1.00 59.88 94 ASP A CA 1
ATOM 738 C C . ASP A 1 94 ? -3.749 13.202 46.121 1.00 59.88 94 ASP A C 1
ATOM 740 O O . ASP A 1 94 ? -2.848 13.210 46.971 1.00 59.88 94 ASP A O 1
ATOM 744 N N . GLU A 1 95 ? -4.081 14.336 45.487 1.00 61.25 95 GLU A N 1
ATOM 745 C CA . GLU A 1 95 ? -3.476 15.639 45.801 1.00 61.25 95 GLU A CA 1
ATOM 746 C C . GLU A 1 95 ? -3.929 16.160 47.179 1.00 61.25 95 GLU A C 1
ATOM 748 O O . GLU A 1 95 ? -3.107 16.649 47.965 1.00 61.25 95 GLU A O 1
ATOM 753 N N . GLU A 1 96 ? -5.205 15.986 47.533 1.00 62.19 96 GLU A N 1
ATOM 754 C CA . GLU A 1 96 ? -5.713 16.323 48.866 1.00 62.19 96 GLU A CA 1
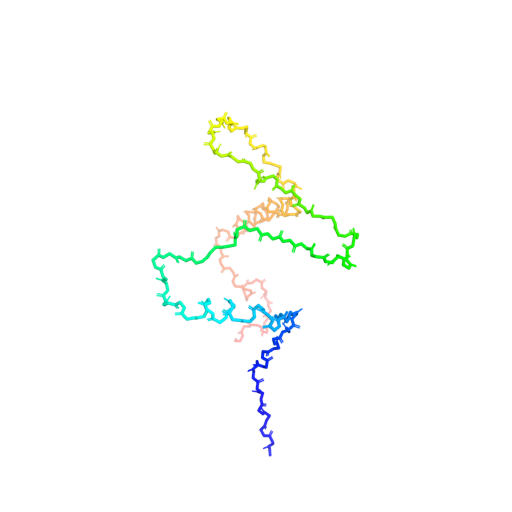ATOM 755 C C . GLU A 1 96 ? -5.114 15.425 49.959 1.00 62.19 96 GLU A C 1
ATOM 757 O O . GLU A 1 96 ? -4.636 15.930 50.987 1.00 62.19 96 GLU A O 1
ATOM 762 N N . GLU A 1 97 ? -5.057 14.107 49.742 1.00 59.44 97 GLU A N 1
ATOM 763 C CA . GLU A 1 97 ? -4.453 13.167 50.689 1.00 59.44 97 GLU A CA 1
ATOM 764 C C . GLU A 1 97 ? -2.964 13.462 50.897 1.00 59.44 97 GLU A C 1
ATOM 766 O O . GLU A 1 97 ? -2.496 13.549 52.041 1.00 59.44 97 GLU A O 1
ATOM 771 N N . SER A 1 98 ? -2.214 13.703 49.822 1.00 59.47 98 SER A N 1
ATOM 772 C CA . SER A 1 98 ? -0.788 14.023 49.912 1.00 59.47 98 SER A CA 1
ATOM 773 C C . SER A 1 98 ? -0.522 15.381 50.578 1.00 59.47 98 SER A C 1
ATOM 775 O O . SER A 1 98 ? 0.408 15.488 51.387 1.00 59.47 98 SER A O 1
ATOM 777 N N . ALA A 1 99 ? -1.359 16.402 50.357 1.00 62.84 99 ALA A N 1
ATOM 778 C CA . ALA A 1 99 ? -1.258 17.694 51.042 1.00 62.84 99 ALA A CA 1
ATOM 779 C C . ALA A 1 99 ? -1.531 17.577 52.553 1.00 62.84 99 ALA A C 1
ATOM 781 O O . ALA A 1 99 ? -0.849 18.206 53.375 1.00 62.84 99 ALA A O 1
ATOM 782 N N . ILE A 1 100 ? -2.504 16.751 52.941 1.00 65.06 100 ILE A N 1
ATOM 783 C CA . ILE A 1 100 ? -2.830 16.477 54.342 1.00 65.06 100 ILE A CA 1
ATOM 784 C C . ILE A 1 100 ? -1.699 15.681 55.011 1.00 65.06 100 ILE A C 1
ATOM 786 O O . ILE A 1 100 ? -1.304 16.000 56.137 1.00 65.06 100 ILE A O 1
ATOM 790 N N . LEU A 1 101 ? -1.148 14.667 54.340 1.00 58.53 101 LEU A N 1
ATOM 791 C CA . LEU A 1 101 ? -0.024 13.871 54.840 1.00 58.53 101 LEU A CA 1
ATOM 792 C C . LEU A 1 101 ? 1.252 14.711 54.979 1.00 58.53 101 LEU A C 1
ATOM 794 O O . LEU A 1 101 ? 1.910 14.632 56.016 1.00 58.53 101 LEU A O 1
ATOM 798 N N . ASN A 1 102 ? 1.550 15.576 54.007 1.00 60.47 102 ASN A N 1
ATOM 799 C CA . ASN A 1 102 ? 2.728 16.442 54.034 1.00 60.47 102 ASN A CA 1
ATOM 800 C C . ASN A 1 102 ? 2.661 17.463 55.186 1.00 60.47 102 ASN A C 1
ATOM 802 O O . ASN A 1 102 ? 3.630 17.624 55.931 1.00 60.47 102 ASN A O 1
ATOM 806 N N . LYS A 1 103 ? 1.487 18.068 55.433 1.00 63.25 103 LYS A N 1
ATOM 807 C CA . LYS A 1 103 ? 1.249 18.935 56.608 1.00 63.25 103 LYS A CA 1
ATOM 808 C C . LYS A 1 103 ? 1.407 18.188 57.936 1.00 63.25 103 LYS A C 1
ATOM 810 O O . LYS A 1 103 ? 1.909 18.751 58.903 1.00 63.25 103 LYS A O 1
ATOM 815 N N . LYS A 1 104 ? 1.016 16.911 57.996 1.00 60.53 104 LYS A N 1
ATOM 816 C CA . LYS A 1 104 ? 1.203 16.054 59.184 1.00 60.53 104 LYS A CA 1
ATOM 817 C C . LYS A 1 104 ? 2.667 15.628 59.384 1.00 60.53 104 LYS A C 1
ATOM 819 O O . LYS A 1 104 ? 3.036 15.247 60.494 1.00 60.53 104 LYS A O 1
ATOM 824 N N . SER A 1 105 ? 3.500 15.684 58.342 1.00 56.22 105 SER A N 1
ATOM 825 C CA . SER A 1 105 ? 4.920 15.299 58.373 1.00 56.22 105 SER A CA 1
ATOM 826 C C . SER A 1 105 ? 5.914 16.469 58.320 1.00 56.22 105 SER A C 1
ATOM 828 O O . SER A 1 105 ? 7.122 16.222 58.326 1.00 56.22 105 SER A O 1
ATOM 830 N N . SER A 1 106 ? 5.450 17.726 58.307 1.00 55.97 106 SER A N 1
ATOM 831 C CA . SER A 1 106 ? 6.253 18.939 58.056 1.00 55.97 106 SER A CA 1
ATOM 832 C C . SER A 1 106 ? 7.172 19.366 59.217 1.00 55.97 106 SER A C 1
ATOM 834 O O . SER A 1 106 ? 7.183 20.521 59.638 1.00 55.97 106 SER A O 1
ATOM 836 N N . GLY A 1 107 ? 7.963 18.442 59.758 1.00 58.75 107 GLY A N 1
ATOM 837 C CA . GLY A 1 107 ? 8.951 18.762 60.791 1.00 58.75 107 GLY A CA 1
ATOM 838 C C . GLY A 1 107 ? 9.737 17.579 61.349 1.00 58.75 107 GLY A C 1
ATOM 839 O O . GLY A 1 107 ? 10.648 17.778 62.151 1.00 58.75 107 GLY A O 1
ATOM 840 N N . LYS A 1 108 ? 9.428 16.339 60.952 1.00 60.22 108 LYS A N 1
ATOM 841 C CA . LYS A 1 108 ? 10.194 15.177 61.410 1.00 60.22 108 LYS A CA 1
ATOM 842 C C . LYS A 1 108 ? 10.167 14.076 60.357 1.00 60.22 108 LYS A C 1
ATOM 844 O O . LYS A 1 108 ? 9.197 13.331 60.250 1.00 60.22 108 LYS A O 1
ATOM 849 N N . SER A 1 109 ? 11.256 13.954 59.604 1.00 58.88 109 SER A N 1
ATOM 850 C CA . SER A 1 109 ? 11.572 12.768 58.811 1.00 58.88 109 SER A CA 1
ATOM 851 C C . SER A 1 109 ? 11.778 11.586 59.760 1.00 58.88 109 SER A C 1
ATOM 853 O O . SER A 1 109 ? 12.895 11.296 60.187 1.00 58.88 109 SER A O 1
ATOM 855 N N . LYS A 1 110 ? 10.680 10.949 60.167 1.00 60.94 110 LYS A N 1
ATOM 856 C CA . LYS A 1 110 ? 10.723 9.718 60.949 1.00 60.94 110 LYS A CA 1
ATOM 857 C C . LYS A 1 110 ? 10.883 8.551 59.989 1.00 60.94 110 LYS A C 1
ATOM 859 O O . LYS A 1 110 ? 9.964 8.238 59.236 1.00 60.94 110 LYS A O 1
ATOM 864 N N . SER A 1 111 ? 12.053 7.923 60.030 1.00 62.62 111 SER A N 1
ATOM 865 C CA . SER A 1 111 ? 12.243 6.569 59.509 1.00 62.62 111 SER A CA 1
ATOM 866 C C . SER A 1 111 ? 11.238 5.621 60.181 1.00 62.62 111 SER A C 1
ATOM 868 O O . SER A 1 111 ? 10.817 5.871 61.313 1.00 62.62 111 SER A O 1
ATOM 870 N N . ALA A 1 112 ? 10.854 4.529 59.515 1.00 60.44 112 ALA A N 1
ATOM 871 C CA . ALA A 1 112 ? 9.960 3.517 60.090 1.00 60.44 112 ALA A CA 1
ATOM 872 C C . ALA A 1 112 ? 10.452 3.011 61.466 1.00 60.44 112 ALA A C 1
ATOM 874 O O . ALA A 1 112 ? 9.640 2.751 62.353 1.00 60.44 112 ALA A O 1
ATOM 875 N N . HIS A 1 113 ? 11.774 2.997 61.671 1.00 57.41 113 HIS A N 1
ATOM 876 C CA . HIS A 1 113 ? 12.441 2.628 62.923 1.00 57.41 113 HIS A CA 1
ATOM 877 C C . HIS A 1 113 ? 12.208 3.609 64.092 1.00 57.41 113 HIS A C 1
ATOM 879 O O . HIS A 1 113 ? 12.412 3.236 65.238 1.00 57.41 113 HIS A O 1
ATOM 885 N N . ASP A 1 114 ? 11.767 4.846 63.832 1.00 59.97 114 ASP A N 1
ATOM 886 C CA . ASP A 1 114 ? 11.521 5.882 64.857 1.00 59.97 114 ASP A CA 1
ATOM 887 C C . ASP A 1 114 ? 10.030 5.997 65.246 1.00 59.97 114 ASP A C 1
ATOM 889 O O . ASP A 1 114 ? 9.651 6.738 66.154 1.00 59.97 114 ASP A O 1
ATOM 893 N N . ARG A 1 115 ? 9.137 5.288 64.538 1.00 63.53 115 ARG A N 1
ATOM 894 C CA . ARG A 1 115 ? 7.687 5.268 64.831 1.00 63.53 115 ARG A CA 1
ATOM 895 C C . ARG A 1 115 ? 7.253 4.037 65.620 1.00 63.53 115 ARG A C 1
ATOM 897 O O . ARG A 1 115 ? 6.242 4.112 66.311 1.00 63.53 115 ARG A O 1
ATOM 904 N N . LEU A 1 116 ? 7.987 2.933 65.509 1.00 62.50 116 LEU A N 1
ATOM 905 C CA . LEU A 1 116 ? 7.704 1.688 66.214 1.00 62.50 116 LEU A CA 1
ATOM 906 C C . LEU A 1 116 ? 8.755 1.485 67.304 1.00 62.50 116 LEU A C 1
ATOM 908 O O . LEU A 1 116 ? 9.921 1.249 67.007 1.00 62.50 116 LEU A O 1
ATOM 912 N N . THR A 1 117 ? 8.342 1.558 68.570 1.00 58.88 117 THR A N 1
ATOM 913 C CA . THR A 1 117 ? 9.174 1.176 69.722 1.00 58.88 117 THR A CA 1
ATOM 914 C C . THR A 1 117 ? 9.232 -0.352 69.817 1.00 58.88 117 THR A C 1
ATOM 916 O O . THR A 1 117 ? 8.743 -0.941 70.775 1.00 58.88 117 THR A O 1
ATOM 919 N N . ASP A 1 118 ? 9.754 -1.011 68.781 1.00 67.81 118 ASP A N 1
ATOM 920 C CA . ASP A 1 118 ? 9.994 -2.454 68.797 1.00 67.81 118 ASP A CA 1
ATOM 921 C C . ASP A 1 118 ? 11.489 -2.718 69.069 1.00 67.81 118 ASP A C 1
ATOM 923 O O . ASP A 1 118 ? 12.327 -2.377 68.226 1.00 67.81 118 ASP A O 1
ATOM 927 N N . PRO A 1 119 ? 11.854 -3.326 70.217 1.00 64.19 119 PRO A N 1
ATOM 928 C CA . PRO A 1 119 ? 13.244 -3.609 70.589 1.00 64.19 119 PRO A CA 1
ATOM 929 C C . PRO A 1 119 ? 13.998 -4.517 69.608 1.00 64.19 119 PRO A C 1
ATOM 931 O O . PRO A 1 119 ? 15.214 -4.655 69.715 1.00 64.19 119 PRO A O 1
ATOM 934 N N . LYS A 1 120 ? 13.300 -5.191 68.682 1.00 65.75 120 LYS A 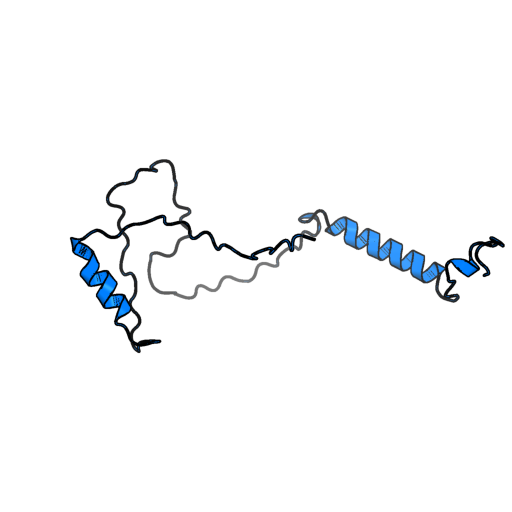N 1
ATOM 935 C CA . LYS A 1 120 ? 13.914 -6.121 67.720 1.00 65.75 120 LYS A CA 1
ATOM 936 C C . LYS A 1 120 ? 14.409 -5.461 66.435 1.00 65.75 120 LYS A C 1
ATOM 938 O O . LYS A 1 120 ? 15.114 -6.112 65.670 1.00 65.75 120 LYS A O 1
ATOM 943 N N . LEU A 1 121 ? 14.042 -4.204 66.186 1.00 58.28 121 LEU A N 1
ATOM 944 C CA . LEU A 1 121 ? 14.416 -3.460 64.975 1.00 58.28 121 LEU A CA 1
ATOM 945 C C . LEU A 1 121 ? 15.549 -2.448 65.206 1.00 58.28 121 LEU A C 1
ATOM 947 O O . LEU A 1 121 ? 15.852 -1.667 64.305 1.00 58.28 121 LEU A O 1
ATOM 951 N N . SER A 1 122 ? 16.151 -2.444 66.399 1.00 60.16 122 SER A N 1
ATOM 952 C CA . SER A 1 122 ? 17.258 -1.563 66.792 1.00 60.16 122 SER A CA 1
ATOM 953 C C . SER A 1 122 ? 18.636 -2.235 66.709 1.00 60.16 122 SER A C 1
ATOM 955 O O . SER A 1 122 ? 19.515 -1.891 67.499 1.00 60.16 122 SER A O 1
ATOM 957 N N . LEU A 1 123 ? 18.808 -3.221 65.821 1.00 51.97 123 LEU A N 1
ATOM 958 C CA . LEU A 1 123 ? 20.092 -3.897 65.607 1.00 51.97 123 LEU A CA 1
ATOM 959 C C . LEU A 1 123 ? 20.886 -3.250 64.468 1.00 51.97 123 LEU A C 1
ATOM 961 O O . LEU A 1 123 ? 20.265 -2.976 63.416 1.00 51.97 123 LEU A O 1
#